Protein AF-A0A1D8NJG2-F1 (afdb_monomer_lite)

Sequence (170 aa):
MSKFSVAAIAAILATAAVAAPSPQDTATYQCHATCGNMILDARKCAQGDSYDKDCLCDNGTPFQSALDPCLDCGSTLWSDYGKFLEPPLAFCGFPTQPKQQNASAASSAAPASSAAAESSAAPQSSAAAETSAAPQSSAAPQSSAAAETSAAPQSSAAPQSSAAAASSAR

Secondary structure (DSSP, 8-state):
-------------------PPPTTSS--HHHHHHHHHHHHHHHHTEETTEE-HHHHHSTT-HHHHTHHHHHHHGGGTHHHHHHHHHHHHHHTT--SSPPPTT-TTS--------------PPP----------------PPP----------------------------

Radius of gyration: 38.13 Å; chains: 1; bounding box: 103×98×96 Å

Organism: Yarrowia lipolytica (NCBI:txid4952)

Foldseek 3Di:
DDDDDPDPPDDPPPDDPPDDPDPPLDADPVLCVLLVVLLVQQVVQDDVVAGDCCSAQDPPHSNVVSQQVNLARVQNVCVPRLVSQQRSCVNNVHDSHHDDDDPPDDDDDDDPDDDDDDDDDDDDDDDDDDDDDDDDDDDDDDDDDDDDDDDDDDDDDDDDDDDDDDDDDD

Structure (mmCIF, N/CA/C/O backbone):
data_AF-A0A1D8NJG2-F1
#
_entry.id   AF-A0A1D8NJG2-F1
#
loop_
_atom_site.group_PDB
_atom_site.id
_atom_site.type_symbol
_atom_site.label_atom_id
_atom_site.label_alt_id
_atom_site.label_comp_id
_atom_site.label_asym_id
_atom_site.label_entity_id
_atom_site.label_seq_id
_atom_site.pdbx_PDB_ins_code
_atom_site.Cartn_x
_atom_site.Cartn_y
_atom_site.Cartn_z
_atom_site.occupancy
_atom_site.B_iso_or_equiv
_atom_site.auth_seq_id
_atom_site.auth_comp_id
_atom_site.auth_asym_id
_atom_site.auth_atom_id
_atom_site.pdbx_PDB_model_num
ATOM 1 N N . MET A 1 1 ? 72.097 -24.953 -47.092 1.00 51.69 1 MET A N 1
ATOM 2 C CA . MET A 1 1 ? 71.420 -25.086 -45.786 1.00 51.69 1 MET A CA 1
ATOM 3 C C . MET A 1 1 ? 71.227 -23.698 -45.194 1.00 51.69 1 MET A C 1
ATOM 5 O O . MET A 1 1 ? 72.174 -23.176 -44.632 1.00 51.69 1 MET A O 1
ATOM 9 N N . SER A 1 2 ? 70.047 -23.099 -45.358 1.00 47.78 2 SER A N 1
ATOM 10 C CA . SER A 1 2 ? 69.631 -21.897 -44.621 1.00 47.78 2 SER A CA 1
ATOM 11 C C . SER A 1 2 ? 68.122 -21.950 -44.419 1.00 47.78 2 SER A C 1
ATOM 13 O O . SER A 1 2 ? 67.377 -22.333 -45.315 1.00 47.78 2 SER A O 1
ATOM 15 N N . LYS A 1 3 ? 67.736 -21.679 -43.177 1.00 53.94 3 LYS A N 1
ATOM 16 C CA . LYS A 1 3 ? 66.466 -21.987 -42.525 1.00 53.94 3 LYS A CA 1
ATOM 17 C C . LYS A 1 3 ? 65.422 -20.920 -42.855 1.00 53.94 3 LYS A C 1
ATOM 19 O O . LYS A 1 3 ? 65.712 -19.743 -42.688 1.00 53.94 3 LYS A O 1
ATOM 24 N N . PHE A 1 4 ? 64.204 -21.328 -43.196 1.00 49.19 4 PHE A N 1
ATOM 25 C CA . PHE A 1 4 ? 63.027 -20.468 -43.074 1.00 49.19 4 PHE A CA 1
ATOM 26 C C . PHE A 1 4 ? 62.058 -21.136 -42.101 1.00 49.19 4 PHE A C 1
ATOM 28 O O . PHE A 1 4 ? 61.270 -22.000 -42.475 1.00 49.19 4 PHE A O 1
ATOM 35 N N . SER A 1 5 ? 62.177 -20.775 -40.822 1.00 54.34 5 SER A N 1
ATOM 36 C CA . SER A 1 5 ? 61.154 -21.087 -39.826 1.00 54.34 5 SER A CA 1
ATOM 37 C C . SER A 1 5 ? 59.950 -20.191 -40.091 1.00 54.34 5 SER A C 1
ATOM 39 O O . SER A 1 5 ? 60.025 -18.977 -39.917 1.00 54.34 5 SER A O 1
ATOM 41 N N . VAL A 1 6 ? 58.845 -20.798 -40.512 1.00 53.84 6 VAL A N 1
ATOM 42 C CA . VAL A 1 6 ? 57.535 -20.150 -40.574 1.00 53.84 6 VAL A CA 1
ATOM 43 C C . VAL A 1 6 ? 57.023 -20.026 -39.140 1.00 53.84 6 VAL A C 1
ATOM 45 O O . VAL A 1 6 ? 56.530 -20.991 -38.563 1.00 53.84 6 VAL A O 1
ATOM 48 N N . ALA A 1 7 ? 57.182 -18.851 -38.534 1.00 54.06 7 ALA A N 1
ATOM 49 C CA . ALA A 1 7 ? 56.515 -18.525 -37.281 1.00 54.06 7 ALA A CA 1
ATOM 50 C C . ALA A 1 7 ? 55.092 -18.049 -37.605 1.00 54.06 7 ALA A C 1
ATOM 52 O O . ALA A 1 7 ? 54.877 -16.897 -37.975 1.00 54.06 7 ALA A O 1
ATOM 53 N N . ALA A 1 8 ? 54.121 -18.957 -37.509 1.00 54.41 8 ALA A N 1
ATOM 54 C CA . ALA A 1 8 ? 52.708 -18.609 -37.564 1.00 54.41 8 ALA A CA 1
ATOM 55 C C . ALA A 1 8 ? 52.326 -17.895 -36.258 1.00 54.41 8 ALA A C 1
ATOM 57 O O . ALA A 1 8 ? 52.128 -18.528 -35.222 1.00 54.41 8 ALA A O 1
ATOM 58 N N . ILE A 1 9 ? 52.261 -16.563 -36.296 1.00 60.59 9 ILE A N 1
ATOM 59 C CA . ILE A 1 9 ? 51.745 -15.753 -35.190 1.00 60.59 9 ILE A CA 1
ATOM 60 C C . ILE A 1 9 ? 50.218 -15.840 -35.249 1.00 60.59 9 ILE A C 1
ATOM 62 O O . ILE A 1 9 ? 49.564 -15.098 -35.979 1.00 60.59 9 ILE A O 1
ATOM 66 N N . ALA A 1 10 ? 49.649 -16.789 -34.509 1.00 57.78 10 ALA A N 1
ATOM 67 C CA . ALA A 1 10 ? 48.215 -16.837 -34.267 1.00 57.78 10 ALA A CA 1
ATOM 68 C C . ALA A 1 10 ? 47.851 -15.714 -33.285 1.00 57.78 10 ALA A C 1
ATOM 70 O O . ALA A 1 10 ? 48.107 -15.811 -32.085 1.00 57.78 10 ALA A O 1
ATOM 71 N N . ALA A 1 11 ? 47.282 -14.624 -33.800 1.00 59.34 11 ALA A N 1
ATOM 72 C CA . ALA A 1 11 ? 46.691 -13.581 -32.974 1.00 59.34 11 ALA A CA 1
ATOM 73 C C . ALA A 1 11 ? 45.405 -14.128 -32.337 1.00 59.34 11 ALA A C 1
ATOM 75 O O . ALA A 1 11 ? 44.367 -14.238 -32.990 1.00 59.34 11 ALA A O 1
ATOM 76 N N . ILE A 1 12 ? 45.484 -14.502 -31.060 1.00 61.69 12 ILE A N 1
ATOM 77 C CA . ILE A 1 12 ? 44.316 -14.867 -30.260 1.00 61.69 12 ILE A CA 1
ATOM 78 C C . ILE A 1 12 ? 43.594 -13.563 -29.915 1.00 61.69 12 ILE A C 1
ATOM 80 O O . ILE A 1 12 ? 43.978 -12.845 -28.993 1.00 61.69 12 ILE A O 1
ATOM 84 N N . LEU A 1 13 ? 42.559 -13.232 -30.686 1.00 59.72 13 LEU A N 1
ATOM 85 C CA . LEU A 1 13 ? 41.602 -12.195 -30.317 1.00 59.72 13 LEU A CA 1
ATOM 86 C C . LEU A 1 13 ? 40.773 -12.724 -29.143 1.00 59.72 13 LEU A C 1
ATOM 88 O O . LEU A 1 13 ? 39.817 -13.473 -29.328 1.00 59.72 13 LEU A O 1
ATOM 92 N N . ALA A 1 14 ? 41.163 -12.354 -27.925 1.00 61.69 14 ALA A N 1
ATOM 93 C CA . ALA A 1 14 ? 40.336 -12.554 -26.748 1.00 61.69 14 ALA A CA 1
ATOM 94 C C . ALA A 1 14 ? 39.126 -11.615 -26.843 1.00 61.69 14 ALA A C 1
ATOM 96 O O . ALA A 1 14 ? 39.206 -10.429 -26.525 1.00 61.69 14 ALA A O 1
ATOM 97 N N . THR A 1 15 ? 37.996 -12.136 -27.314 1.00 62.59 15 THR A N 1
ATOM 98 C CA . THR A 1 15 ? 36.705 -11.462 -27.183 1.00 62.59 15 THR A CA 1
ATOM 99 C C . THR A 1 15 ? 36.334 -11.435 -25.706 1.00 62.59 15 THR A C 1
ATOM 101 O O . THR A 1 15 ? 35.898 -12.442 -25.150 1.00 62.59 15 THR A O 1
ATOM 104 N N . ALA A 1 16 ? 36.525 -10.288 -25.057 1.00 64.06 16 ALA A N 1
ATOM 105 C CA . ALA A 1 16 ? 35.953 -10.037 -23.745 1.00 64.06 16 ALA A CA 1
ATOM 106 C C . ALA A 1 16 ? 34.427 -9.980 -23.896 1.00 64.06 16 ALA A C 1
ATOM 108 O O . ALA A 1 16 ? 33.876 -9.008 -24.414 1.00 64.06 16 ALA A O 1
ATOM 109 N N . ALA A 1 17 ? 33.744 -11.044 -23.478 1.00 63.38 17 ALA A N 1
ATOM 110 C CA . ALA A 1 17 ? 32.303 -11.020 -23.303 1.00 63.38 17 ALA A CA 1
ATOM 111 C C . ALA A 1 17 ? 31.993 -10.102 -22.113 1.00 63.38 17 ALA A C 1
ATOM 113 O O . ALA A 1 17 ? 32.112 -10.497 -20.955 1.00 63.38 17 ALA A O 1
ATOM 114 N N . VAL A 1 18 ? 31.634 -8.851 -22.398 1.00 63.16 18 VAL A N 1
ATOM 115 C CA . VAL A 1 18 ? 30.937 -8.004 -21.431 1.00 63.16 18 VAL A CA 1
ATOM 116 C C . VAL A 1 18 ? 29.585 -8.664 -21.178 1.00 63.16 18 VAL A C 1
ATOM 118 O O . VAL A 1 18 ? 28.729 -8.702 -22.061 1.00 63.16 18 VAL A O 1
ATOM 121 N N . ALA A 1 19 ? 29.414 -9.243 -19.990 1.00 63.31 19 ALA A N 1
ATOM 122 C CA . ALA A 1 19 ? 28.103 -9.657 -19.521 1.00 63.31 19 ALA A CA 1
ATOM 123 C C . ALA A 1 19 ? 27.229 -8.397 -19.456 1.00 63.31 19 ALA A C 1
ATOM 125 O O . ALA A 1 19 ? 27.484 -7.500 -18.652 1.00 63.31 19 ALA A O 1
ATOM 126 N N . ALA A 1 20 ? 26.246 -8.294 -20.351 1.00 61.75 20 ALA A N 1
ATOM 127 C CA . ALA A 1 20 ? 25.214 -7.278 -20.230 1.00 61.75 20 ALA A CA 1
ATOM 128 C C . ALA A 1 20 ? 24.502 -7.480 -18.880 1.00 61.75 20 ALA A C 1
ATOM 130 O O . ALA A 1 20 ? 24.260 -8.634 -18.510 1.00 61.75 20 ALA A O 1
ATOM 131 N N . PRO A 1 21 ? 24.178 -6.410 -18.133 1.00 57.34 21 PRO A N 1
ATOM 132 C CA . PRO A 1 21 ? 23.382 -6.552 -16.924 1.00 57.34 21 PRO A CA 1
ATOM 133 C C . PRO A 1 21 ? 22.066 -7.247 -17.280 1.00 57.34 21 PRO A C 1
ATOM 135 O O . PRO A 1 21 ? 21.380 -6.849 -18.226 1.00 57.34 21 PRO A O 1
ATOM 138 N N . SER A 1 22 ? 21.743 -8.306 -16.540 1.00 59.38 22 SER A N 1
ATOM 139 C CA . SER A 1 22 ? 20.457 -8.987 -16.630 1.00 59.38 22 SER A CA 1
ATOM 140 C C . SER A 1 22 ? 19.346 -7.945 -16.462 1.00 59.38 22 SER A C 1
ATOM 142 O O . SER A 1 22 ? 19.351 -7.215 -15.470 1.00 59.38 22 SER A O 1
ATOM 144 N N . PRO A 1 23 ? 18.398 -7.814 -17.403 1.00 57.75 23 PRO A N 1
ATOM 145 C CA . PRO A 1 23 ? 17.466 -6.689 -17.410 1.00 57.75 23 PRO A CA 1
ATOM 146 C C . PRO A 1 23 ? 16.342 -6.779 -16.357 1.00 57.75 23 PRO A C 1
ATOM 148 O O . PRO A 1 23 ? 15.254 -6.294 -16.636 1.00 57.75 23 PRO A O 1
ATOM 151 N N . GLN A 1 24 ? 16.540 -7.408 -15.189 1.00 54.69 24 GLN A N 1
ATOM 152 C CA . GLN A 1 24 ? 15.449 -7.672 -14.229 1.00 54.69 24 GLN A CA 1
ATOM 153 C C . GLN A 1 24 ? 15.803 -7.542 -12.735 1.00 54.69 24 GLN A C 1
ATOM 155 O O . GLN A 1 24 ? 14.923 -7.739 -11.902 1.00 54.69 24 GLN A O 1
ATOM 160 N N . ASP A 1 25 ? 17.031 -7.180 -12.354 1.00 63.38 25 ASP A N 1
ATOM 161 C CA . ASP A 1 25 ? 17.394 -7.200 -10.924 1.00 63.38 25 ASP A CA 1
ATOM 162 C C . ASP A 1 25 ? 17.026 -5.912 -10.169 1.00 63.38 25 ASP A C 1
ATOM 164 O O . ASP A 1 25 ? 17.153 -5.849 -8.947 1.00 63.38 25 ASP A O 1
ATOM 168 N N . THR A 1 26 ? 16.557 -4.873 -10.869 1.00 78.75 26 THR A N 1
ATOM 169 C CA . THR A 1 26 ? 16.135 -3.617 -10.244 1.00 78.75 26 THR A CA 1
ATOM 170 C C . THR A 1 26 ? 14.702 -3.270 -10.602 1.00 78.75 26 THR A C 1
ATOM 172 O O . THR A 1 26 ? 14.247 -3.373 -11.741 1.00 78.75 26 THR A O 1
ATOM 175 N N . ALA A 1 27 ? 13.972 -2.839 -9.585 1.00 88.94 27 ALA A N 1
ATOM 176 C CA . ALA A 1 27 ? 12.629 -2.331 -9.726 1.00 88.94 27 ALA A CA 1
ATOM 177 C C . ALA A 1 27 ? 12.546 -1.128 -10.667 1.00 88.94 27 ALA A C 1
ATOM 179 O O . ALA A 1 27 ? 13.396 -0.235 -10.666 1.00 88.94 27 ALA A O 1
ATOM 180 N N . THR A 1 28 ? 11.465 -1.068 -11.446 1.00 92.62 28 THR A N 1
ATOM 181 C CA . THR A 1 28 ? 11.209 0.092 -12.301 1.00 92.62 28 THR A CA 1
ATOM 182 C C . THR A 1 28 ? 10.959 1.338 -11.454 1.00 92.62 28 THR A C 1
ATOM 184 O O . THR A 1 28 ? 10.406 1.269 -10.353 1.00 92.62 28 THR A O 1
ATOM 187 N N . TYR A 1 29 ? 11.301 2.508 -12.002 1.00 94.19 29 TYR A N 1
ATOM 188 C CA . TYR A 1 29 ? 10.985 3.793 -11.370 1.00 94.19 29 TYR A CA 1
ATOM 189 C C . TYR A 1 29 ? 9.495 3.911 -11.021 1.00 94.19 29 TYR A C 1
ATOM 191 O O . TYR A 1 29 ? 9.147 4.373 -9.939 1.00 94.19 29 TYR A O 1
ATOM 199 N N . GLN A 1 30 ? 8.616 3.431 -11.905 1.00 95.56 30 GLN A N 1
ATOM 200 C CA . GLN A 1 30 ? 7.177 3.448 -11.656 1.00 95.56 30 GLN A CA 1
ATOM 201 C C . GLN A 1 30 ? 6.788 2.576 -10.465 1.00 95.56 30 GLN A C 1
ATOM 203 O O . GLN A 1 30 ? 5.941 2.983 -9.678 1.00 95.56 30 GLN A O 1
ATOM 208 N N . CYS A 1 31 ? 7.430 1.423 -10.279 1.00 96.25 31 CYS A N 1
ATOM 209 C CA . CYS A 1 31 ? 7.161 0.595 -9.111 1.00 96.25 31 CYS A CA 1
ATOM 210 C C . CYS A 1 31 ? 7.621 1.266 -7.811 1.00 96.25 31 CYS A C 1
ATOM 212 O O . CYS A 1 31 ? 6.878 1.300 -6.831 1.00 96.25 31 CYS A O 1
ATOM 214 N N . HIS A 1 32 ? 8.806 1.886 -7.825 1.00 96.94 32 HIS A N 1
ATOM 215 C CA . HIS A 1 32 ? 9.280 2.701 -6.706 1.00 96.94 32 HIS A CA 1
ATOM 216 C C . HIS A 1 32 ? 8.325 3.850 -6.380 1.00 96.94 32 HIS A C 1
ATOM 218 O O . HIS A 1 32 ? 8.022 4.074 -5.211 1.00 96.94 32 HIS A O 1
ATOM 224 N N . ALA A 1 33 ? 7.832 4.563 -7.395 1.00 97.88 33 ALA A N 1
ATOM 225 C CA . ALA A 1 33 ? 6.901 5.667 -7.208 1.00 97.88 33 ALA A CA 1
ATOM 226 C C . ALA A 1 33 ? 5.570 5.183 -6.614 1.00 97.88 33 ALA A C 1
ATOM 228 O O . ALA A 1 33 ? 5.114 5.733 -5.614 1.00 97.88 33 ALA A O 1
ATOM 229 N N . THR A 1 34 ? 4.977 4.127 -7.174 1.00 98.25 34 THR A N 1
ATOM 230 C CA . THR A 1 34 ? 3.700 3.580 -6.695 1.00 98.25 34 THR A CA 1
ATOM 231 C C . THR A 1 34 ? 3.822 3.026 -5.278 1.00 98.25 34 THR A C 1
ATOM 233 O O . THR A 1 34 ? 3.109 3.475 -4.383 1.00 98.25 34 THR A O 1
ATOM 236 N N . CYS A 1 35 ? 4.758 2.105 -5.034 1.00 98.25 35 CYS A N 1
ATOM 237 C CA . CYS A 1 35 ? 4.935 1.501 -3.713 1.00 98.25 35 CYS A CA 1
ATOM 238 C C . CYS A 1 35 ? 5.446 2.511 -2.676 1.00 98.25 35 CYS A C 1
ATOM 240 O O . CYS A 1 35 ? 5.070 2.452 -1.507 1.00 98.25 35 CYS A O 1
ATOM 242 N N . GLY A 1 36 ? 6.274 3.471 -3.090 1.00 98.12 36 GLY A N 1
ATOM 243 C CA . GLY A 1 36 ? 6.739 4.556 -2.231 1.00 98.12 36 GLY A CA 1
ATOM 244 C C . GLY A 1 36 ? 5.596 5.470 -1.796 1.00 98.12 36 GLY A C 1
ATOM 245 O O . GLY A 1 36 ? 5.455 5.741 -0.606 1.00 98.12 36 GLY A O 1
ATOM 246 N N . ASN A 1 37 ? 4.736 5.890 -2.728 1.00 98.44 37 ASN A N 1
ATOM 247 C CA . ASN A 1 37 ? 3.555 6.693 -2.406 1.00 98.44 37 ASN A CA 1
ATOM 248 C C . ASN A 1 37 ? 2.579 5.926 -1.510 1.00 98.44 37 ASN A C 1
ATOM 250 O O . ASN A 1 37 ? 2.095 6.493 -0.537 1.00 98.44 37 ASN A O 1
ATOM 254 N N . MET A 1 38 ? 2.395 4.624 -1.744 1.00 98.25 38 MET A N 1
ATOM 255 C CA . MET A 1 38 ? 1.575 3.766 -0.886 1.00 98.25 38 MET A CA 1
ATOM 256 C C . MET A 1 38 ? 2.079 3.738 0.569 1.00 98.25 38 MET A C 1
ATOM 258 O O . MET A 1 38 ? 1.284 3.845 1.501 1.00 98.25 38 MET A O 1
ATOM 262 N N . ILE A 1 39 ? 3.400 3.684 0.790 1.00 98.56 39 ILE A N 1
ATOM 263 C CA . ILE A 1 39 ? 3.991 3.810 2.136 1.00 98.56 39 ILE A CA 1
ATOM 264 C C . ILE A 1 39 ? 3.672 5.179 2.751 1.00 98.56 39 ILE A C 1
ATOM 266 O O . ILE A 1 39 ? 3.362 5.274 3.941 1.00 98.56 39 ILE A O 1
ATOM 270 N N . LEU A 1 40 ? 3.783 6.254 1.968 1.00 98.50 40 LEU A N 1
ATOM 271 C CA . LEU A 1 40 ? 3.486 7.603 2.449 1.00 98.50 40 LEU A CA 1
ATOM 272 C C . LEU A 1 40 ? 2.006 7.755 2.807 1.00 98.50 40 LEU A C 1
ATOM 274 O O . LEU A 1 40 ? 1.698 8.364 3.828 1.00 98.50 40 LEU A O 1
ATOM 278 N N . ASP A 1 41 ? 1.106 7.181 2.015 1.00 98.50 41 ASP A N 1
ATOM 279 C CA . ASP A 1 41 ? -0.331 7.210 2.274 1.00 98.50 41 ASP A CA 1
ATOM 280 C C . ASP A 1 41 ? -0.690 6.415 3.532 1.00 98.50 41 ASP A C 1
ATOM 282 O O . ASP A 1 41 ? -1.419 6.926 4.380 1.00 98.50 41 ASP A O 1
ATOM 286 N N . ALA A 1 42 ? -0.073 5.249 3.745 1.00 98.44 42 ALA A N 1
ATOM 287 C CA . ALA A 1 42 ? -0.222 4.509 4.997 1.00 98.44 42 ALA A CA 1
ATOM 288 C C . ALA A 1 42 ? 0.212 5.324 6.222 1.00 98.44 42 ALA A C 1
ATOM 290 O O . ALA A 1 42 ? -0.472 5.345 7.244 1.00 98.44 42 ALA A O 1
ATOM 291 N N . ARG A 1 43 ? 1.340 6.037 6.117 1.00 98.31 43 ARG A N 1
ATOM 292 C CA . ARG A 1 43 ? 1.856 6.889 7.201 1.00 98.31 43 ARG A CA 1
ATOM 293 C C . ARG A 1 43 ? 0.945 8.077 7.503 1.00 98.31 43 ARG A C 1
ATOM 295 O O . ARG A 1 43 ? 0.840 8.452 8.664 1.00 98.31 43 ARG A O 1
ATOM 302 N N . LYS A 1 44 ? 0.278 8.655 6.497 1.00 98.44 44 LYS A N 1
ATOM 303 C CA . LYS A 1 44 ? -0.704 9.736 6.708 1.00 98.44 44 LYS A CA 1
ATOM 304 C C . LYS A 1 44 ? -1.910 9.271 7.528 1.00 98.44 44 LYS A C 1
ATOM 306 O O . LYS A 1 44 ? -2.487 10.083 8.239 1.00 98.44 44 LYS A O 1
ATOM 311 N N . CYS A 1 45 ? -2.261 7.989 7.440 1.00 98.25 45 CYS A N 1
ATOM 312 C CA . CYS A 1 45 ? -3.365 7.387 8.186 1.00 98.25 45 CYS A CA 1
ATOM 313 C C . CYS A 1 45 ? -2.935 6.726 9.509 1.00 98.25 45 CYS A C 1
ATOM 315 O O . CYS A 1 45 ? -3.762 6.094 10.163 1.00 98.25 45 CYS A O 1
ATOM 317 N N . ALA A 1 46 ? -1.663 6.819 9.914 1.00 97.75 46 ALA A N 1
ATOM 318 C CA . ALA A 1 46 ? -1.184 6.202 11.149 1.00 97.75 46 ALA A CA 1
ATOM 319 C C . ALA A 1 46 ? -1.675 6.961 12.400 1.00 97.75 46 ALA A C 1
ATOM 321 O O . ALA A 1 46 ? -1.625 8.189 12.458 1.00 97.75 46 ALA A O 1
ATOM 322 N N . GLN A 1 47 ? -2.100 6.218 13.424 1.00 95.38 47 GLN A N 1
ATOM 323 C CA . GLN A 1 47 ? -2.535 6.718 14.731 1.00 95.38 47 GLN A CA 1
ATOM 324 C C . GLN A 1 47 ? -1.817 5.948 15.846 1.00 95.38 47 GLN A C 1
ATOM 326 O O . GLN A 1 47 ? -2.259 4.880 16.269 1.00 95.38 47 GLN A O 1
ATOM 331 N N . GLY A 1 48 ? -0.688 6.484 16.319 1.00 91.50 48 GLY A N 1
ATOM 332 C CA . GLY A 1 48 ? 0.166 5.791 17.288 1.00 91.50 48 GLY A CA 1
ATOM 333 C C . GLY A 1 48 ? 0.680 4.468 16.716 1.00 91.50 48 GLY A C 1
ATOM 334 O O . GLY A 1 48 ? 1.330 4.466 15.674 1.00 91.50 48 GLY A O 1
ATOM 335 N N . ASP A 1 49 ? 0.341 3.360 17.379 1.00 91.94 49 ASP A N 1
ATOM 336 C CA . ASP A 1 49 ? 0.731 1.999 16.981 1.00 91.94 49 ASP A CA 1
ATOM 337 C C . ASP A 1 49 ? -0.269 1.329 16.008 1.00 91.94 49 ASP A C 1
ATOM 339 O O . ASP A 1 49 ? -0.167 0.131 15.739 1.00 91.94 49 ASP A O 1
ATOM 343 N N . SER A 1 50 ? -1.265 2.067 15.499 1.00 95.50 50 SER A N 1
ATOM 344 C CA . SER A 1 50 ? -2.310 1.548 14.602 1.00 95.50 50 SER A CA 1
ATOM 345 C C . SER A 1 50 ? -2.623 2.503 13.439 1.00 95.50 50 SER A C 1
ATOM 347 O O . SER A 1 50 ? -1.862 3.431 13.161 1.00 95.50 50 SER A O 1
ATOM 349 N N . TYR A 1 51 ? -3.739 2.271 12.742 1.00 98.12 51 TYR A N 1
ATOM 350 C CA . TYR A 1 51 ? -4.192 3.051 11.592 1.00 98.12 51 TYR A CA 1
ATOM 351 C C . TYR A 1 51 ? -5.649 3.488 11.747 1.00 98.12 51 TYR A C 1
ATOM 353 O O . TYR A 1 51 ? -6.469 2.805 12.358 1.00 98.12 51 TYR A O 1
ATOM 361 N N . ASP A 1 52 ? -5.984 4.626 11.149 1.00 98.12 52 ASP A N 1
ATOM 362 C CA . ASP A 1 52 ? -7.367 5.011 10.903 1.00 98.12 52 ASP A CA 1
ATOM 363 C C . ASP A 1 52 ? -7.971 4.154 9.776 1.00 98.12 52 ASP A C 1
ATOM 365 O O . ASP A 1 52 ? -7.470 4.156 8.648 1.00 98.12 52 ASP A O 1
ATOM 369 N N . LYS A 1 53 ? -9.036 3.399 10.080 1.00 97.19 53 LYS A N 1
ATOM 370 C CA . LYS A 1 53 ? -9.627 2.444 9.130 1.00 97.19 53 LYS A CA 1
ATOM 371 C C . LYS A 1 53 ? -10.255 3.126 7.921 1.00 97.19 53 LYS A C 1
ATOM 373 O O . LYS A 1 53 ? -10.149 2.589 6.821 1.00 97.19 53 LYS A O 1
ATOM 378 N N . ASP A 1 54 ? -10.902 4.266 8.114 1.00 97.69 54 ASP A N 1
ATOM 379 C CA . ASP A 1 54 ? -11.648 4.932 7.045 1.00 97.69 54 ASP A CA 1
ATOM 380 C C . ASP A 1 54 ? -10.691 5.719 6.132 1.00 97.69 54 ASP A C 1
ATOM 382 O O . ASP A 1 54 ? -10.822 5.709 4.912 1.00 97.69 54 ASP A O 1
ATOM 386 N N . CYS A 1 55 ? -9.631 6.298 6.698 1.00 98.19 55 CYS A N 1
ATOM 387 C CA . CYS A 1 55 ? -8.527 6.899 5.949 1.00 98.19 55 CYS A CA 1
ATOM 388 C C . CYS A 1 55 ? -7.772 5.871 5.098 1.00 98.19 55 CYS A C 1
ATOM 390 O O . CYS A 1 55 ? -7.393 6.167 3.962 1.00 98.19 55 CYS A O 1
ATOM 392 N N . LEU A 1 56 ? -7.508 4.681 5.653 1.00 98.31 56 LEU A N 1
ATOM 393 C CA . LEU A 1 56 ? -6.602 3.716 5.036 1.00 98.31 56 LEU A CA 1
ATOM 394 C C . LEU A 1 56 ? -7.319 2.712 4.124 1.00 98.31 56 LEU A C 1
ATOM 396 O O . LEU A 1 56 ? -6.894 2.505 2.987 1.00 98.31 56 LEU A O 1
ATOM 400 N N . CYS A 1 57 ? -8.383 2.076 4.616 1.00 98.12 57 CYS A N 1
ATOM 401 C CA . CYS A 1 57 ? -8.923 0.847 4.030 1.00 98.12 57 CYS A CA 1
ATOM 402 C C . CYS A 1 57 ? -10.166 1.054 3.156 1.00 98.12 57 CYS A C 1
ATOM 404 O O . CYS A 1 57 ? -10.539 0.138 2.418 1.00 98.12 57 CYS A O 1
ATOM 406 N N . ASP A 1 58 ? -10.828 2.209 3.251 1.00 97.56 58 ASP A N 1
ATOM 407 C CA . ASP A 1 58 ? -12.053 2.465 2.497 1.00 97.56 58 ASP A CA 1
ATOM 408 C C . ASP A 1 58 ? -11.807 2.494 0.982 1.00 97.56 58 ASP A C 1
ATOM 410 O O . ASP A 1 58 ? -10.688 2.645 0.480 1.00 97.56 58 ASP A O 1
ATOM 414 N N . ASN A 1 59 ? -12.882 2.304 0.218 1.00 96.94 59 ASN A N 1
ATOM 415 C CA . ASN A 1 59 ? -12.776 2.230 -1.230 1.00 96.94 59 ASN A CA 1
ATOM 416 C C . ASN A 1 59 ? -12.403 3.586 -1.840 1.00 96.94 59 ASN A C 1
ATOM 418 O O . ASN A 1 59 ? -12.993 4.609 -1.499 1.00 96.94 59 ASN A O 1
ATOM 422 N N . GLY A 1 60 ? -11.435 3.583 -2.760 1.00 95.25 60 GLY A N 1
ATOM 423 C CA . GLY A 1 60 ? -10.987 4.801 -3.434 1.00 95.25 60 GLY A CA 1
ATOM 424 C C . GLY A 1 60 ? -10.021 5.665 -2.620 1.00 95.25 60 GLY A C 1
ATOM 425 O O . GLY A 1 60 ? -9.680 6.761 -3.067 1.00 95.25 60 GLY A O 1
ATOM 426 N N . THR A 1 61 ? -9.534 5.198 -1.463 1.00 97.94 61 THR A N 1
ATOM 427 C CA . THR A 1 61 ? -8.415 5.871 -0.792 1.00 97.94 61 THR A CA 1
ATOM 428 C C . THR A 1 61 ? -7.159 5.807 -1.676 1.00 97.94 61 THR A C 1
ATOM 430 O O . THR A 1 61 ? -7.012 4.890 -2.499 1.00 97.94 61 THR A O 1
ATOM 433 N N . PRO A 1 62 ? -6.213 6.751 -1.528 1.00 98.06 62 PRO A N 1
ATOM 434 C CA . PRO A 1 62 ? -4.939 6.697 -2.247 1.00 98.06 62 PRO A CA 1
ATOM 435 C C . PRO A 1 62 ? -4.165 5.398 -1.980 1.00 98.06 62 PRO A C 1
ATOM 437 O O . PRO A 1 62 ? -3.622 4.800 -2.907 1.00 98.06 62 PRO A O 1
ATOM 440 N N . PHE A 1 63 ? -4.206 4.913 -0.733 1.00 98.31 63 PHE A N 1
ATOM 441 C CA . PHE A 1 63 ? -3.593 3.646 -0.341 1.00 98.31 63 PHE A CA 1
ATOM 442 C C . PHE A 1 63 ? -4.215 2.458 -1.084 1.00 98.31 63 PHE A C 1
ATOM 444 O O . PHE A 1 63 ? -3.490 1.658 -1.674 1.00 98.31 63 PHE A O 1
ATOM 451 N N . GLN A 1 64 ? -5.550 2.370 -1.120 1.00 97.44 64 GLN A N 1
ATOM 452 C CA . GLN A 1 64 ? -6.236 1.290 -1.826 1.00 97.44 64 GLN A CA 1
ATOM 453 C C . GLN A 1 64 ? -6.014 1.367 -3.344 1.00 97.44 64 GLN A C 1
ATOM 455 O O . GLN A 1 64 ? -5.788 0.347 -3.989 1.00 97.44 64 GLN A O 1
ATOM 460 N N . SER A 1 65 ? -5.989 2.575 -3.909 1.00 97.75 65 SER A N 1
ATOM 461 C CA . SER A 1 65 ? -5.751 2.789 -5.343 1.00 97.75 65 SER A CA 1
ATOM 462 C C . SER A 1 65 ? -4.350 2.347 -5.789 1.00 97.75 65 SER A C 1
ATOM 464 O O . SER A 1 65 ? -4.151 2.001 -6.953 1.00 97.75 65 SER A O 1
ATOM 466 N N . ALA A 1 66 ? -3.374 2.349 -4.876 1.00 97.94 66 ALA A N 1
ATOM 467 C CA . ALA A 1 66 ? -2.006 1.909 -5.136 1.00 97.94 66 ALA A CA 1
ATOM 468 C C . ALA A 1 66 ? -1.777 0.404 -4.889 1.00 97.94 66 ALA A C 1
ATOM 470 O O . ALA A 1 66 ? -0.709 -0.099 -5.244 1.00 97.94 66 ALA A O 1
ATOM 471 N N . LEU A 1 67 ? -2.756 -0.312 -4.318 1.00 97.62 67 LEU A N 1
ATOM 472 C CA . LEU A 1 67 ? -2.622 -1.704 -3.879 1.00 97.62 67 LEU A CA 1
ATOM 473 C C . LEU A 1 67 ? -2.200 -2.644 -5.012 1.00 97.62 67 LEU A C 1
ATOM 475 O O . LEU A 1 67 ? -1.087 -3.165 -5.000 1.00 97.62 67 LEU A O 1
ATOM 479 N N . ASP A 1 68 ? -3.068 -2.844 -6.002 1.00 97.75 68 ASP A N 1
ATOM 480 C CA . ASP A 1 68 ? -2.778 -3.724 -7.135 1.00 97.75 68 ASP A CA 1
ATOM 481 C C . ASP A 1 68 ? -1.540 -3.296 -7.936 1.00 97.75 68 ASP A C 1
ATOM 483 O O . ASP A 1 68 ? -0.664 -4.139 -8.135 1.00 97.75 68 ASP A O 1
ATOM 487 N N . PRO A 1 69 ? -1.374 -2.021 -8.351 1.00 97.19 69 PRO A N 1
ATOM 488 C CA . PRO A 1 69 ? -0.213 -1.647 -9.150 1.00 97.19 69 PRO A CA 1
ATOM 489 C C . PRO A 1 69 ? 1.105 -1.771 -8.377 1.00 97.19 69 PRO A C 1
ATOM 491 O O . PRO A 1 69 ? 2.129 -2.039 -9.002 1.00 97.19 69 PRO A O 1
ATOM 494 N N . CYS A 1 70 ? 1.111 -1.612 -7.045 1.00 97.88 70 CYS A N 1
ATOM 495 C CA . CYS A 1 70 ? 2.300 -1.898 -6.244 1.00 97.88 70 CYS A CA 1
ATOM 496 C C . CYS A 1 70 ? 2.551 -3.407 -6.133 1.00 97.88 70 CYS A C 1
ATOM 498 O O . CYS A 1 70 ? 3.662 -3.864 -6.396 1.00 97.88 70 CYS A O 1
ATOM 500 N N . LEU A 1 71 ? 1.541 -4.206 -5.776 1.00 97.25 71 LEU A N 1
ATOM 501 C CA . LEU A 1 71 ? 1.720 -5.648 -5.587 1.00 97.25 71 LEU A CA 1
ATOM 502 C C . LEU A 1 71 ? 2.016 -6.391 -6.897 1.00 97.25 71 LEU A C 1
ATOM 504 O O . LEU A 1 71 ? 2.679 -7.424 -6.861 1.00 97.25 71 LEU A O 1
ATOM 508 N N . ASP A 1 72 ? 1.596 -5.862 -8.045 1.00 96.44 72 ASP A N 1
ATOM 509 C CA . ASP A 1 72 ? 1.899 -6.432 -9.361 1.00 96.44 72 ASP A CA 1
ATOM 510 C C . ASP A 1 72 ? 3.372 -6.314 -9.750 1.00 96.44 72 ASP A C 1
ATOM 512 O O . ASP A 1 72 ? 3.863 -7.160 -10.497 1.00 96.44 72 ASP A O 1
ATOM 516 N N . CYS A 1 73 ? 4.078 -5.287 -9.267 1.00 95.38 73 CYS A N 1
ATOM 517 C CA . CYS A 1 73 ? 5.480 -5.020 -9.602 1.00 95.38 73 CYS A CA 1
ATOM 518 C C . CYS A 1 73 ? 6.451 -5.135 -8.423 1.00 95.38 73 CYS A C 1
ATOM 520 O O . CYS A 1 73 ? 7.665 -5.081 -8.615 1.00 95.38 73 CYS A O 1
ATOM 522 N N . GLY A 1 74 ? 5.922 -5.281 -7.208 1.00 94.81 74 GLY A N 1
ATOM 523 C CA . GLY A 1 74 ? 6.644 -5.086 -5.956 1.00 94.81 74 GLY A CA 1
ATOM 524 C C . GLY A 1 74 ? 7.667 -6.161 -5.602 1.00 94.81 74 GLY A C 1
ATOM 525 O O . GLY A 1 74 ? 8.404 -5.984 -4.634 1.00 94.81 74 GLY A O 1
ATOM 526 N N . SER A 1 75 ? 7.716 -7.269 -6.346 1.00 94.38 75 SER A N 1
ATOM 527 C CA . SER A 1 75 ? 8.507 -8.461 -6.009 1.00 94.38 75 SER A CA 1
ATOM 528 C C . SER A 1 75 ? 9.983 -8.144 -5.760 1.00 94.38 75 SER A C 1
ATOM 530 O O . SER A 1 75 ? 10.540 -8.594 -4.760 1.00 94.38 75 SER A O 1
ATOM 532 N N . THR A 1 76 ? 10.600 -7.307 -6.596 1.00 92.38 76 THR A N 1
ATOM 533 C CA . THR A 1 76 ? 12.020 -6.934 -6.478 1.00 92.38 76 THR A CA 1
ATOM 534 C C . THR A 1 76 ? 12.290 -5.835 -5.446 1.00 92.38 76 THR A C 1
ATOM 536 O O . THR A 1 76 ? 13.428 -5.682 -5.014 1.00 92.38 76 THR A O 1
ATOM 539 N N . LEU A 1 77 ? 11.267 -5.095 -4.992 1.00 93.56 77 LEU A N 1
ATOM 540 C CA . LEU A 1 77 ? 11.398 -4.065 -3.945 1.00 93.56 77 LEU A CA 1
ATOM 541 C C . LEU A 1 77 ? 11.091 -4.599 -2.550 1.00 93.56 77 LEU A C 1
ATOM 543 O O . LEU A 1 77 ? 11.377 -3.927 -1.557 1.00 93.56 77 LEU A O 1
ATOM 547 N N . TRP A 1 78 ? 10.432 -5.756 -2.457 1.00 95.50 78 TRP A N 1
ATOM 548 C CA . TRP A 1 78 ? 9.758 -6.152 -1.225 1.00 95.50 78 TRP A CA 1
ATOM 549 C C . TRP A 1 78 ? 10.709 -6.303 -0.041 1.00 95.50 78 TRP A C 1
ATOM 551 O O . TRP A 1 78 ? 10.338 -5.964 1.078 1.00 95.50 78 TRP A O 1
ATOM 561 N N . SER A 1 79 ? 11.960 -6.703 -0.291 1.00 94.44 79 SER A N 1
ATOM 562 C CA . SER A 1 79 ? 13.013 -6.748 0.732 1.00 94.44 79 SER A CA 1
ATOM 563 C C . SER A 1 79 ? 13.177 -5.410 1.471 1.00 94.44 79 SER A C 1
ATOM 565 O O . SER A 1 79 ? 13.378 -5.377 2.685 1.00 94.44 79 SER A O 1
ATOM 567 N N . ASP A 1 80 ? 13.043 -4.287 0.764 1.00 96.06 80 ASP A N 1
ATOM 568 C CA . ASP A 1 80 ? 13.212 -2.952 1.336 1.00 96.06 80 ASP A CA 1
ATOM 569 C C . ASP A 1 80 ? 11.885 -2.308 1.757 1.00 96.06 80 ASP A C 1
ATOM 571 O O . ASP A 1 80 ? 11.851 -1.522 2.711 1.00 96.06 80 ASP A O 1
ATOM 575 N N . TYR A 1 81 ? 10.787 -2.645 1.079 1.00 97.44 81 TYR A N 1
ATOM 576 C CA . TYR A 1 81 ? 9.494 -1.969 1.225 1.00 97.44 81 TYR A CA 1
ATOM 577 C C . TYR A 1 81 ? 8.535 -2.725 2.151 1.00 97.44 81 TYR A C 1
ATOM 579 O O . TYR A 1 81 ? 7.748 -2.087 2.852 1.00 97.44 81 TYR A O 1
ATOM 587 N N . GLY A 1 82 ? 8.637 -4.057 2.214 1.00 97.75 82 GLY A N 1
ATOM 588 C CA . GLY A 1 82 ? 7.710 -4.943 2.925 1.00 97.75 82 GLY A CA 1
ATOM 589 C C . GLY A 1 82 ? 7.510 -4.549 4.384 1.00 97.75 82 GLY A C 1
ATOM 590 O O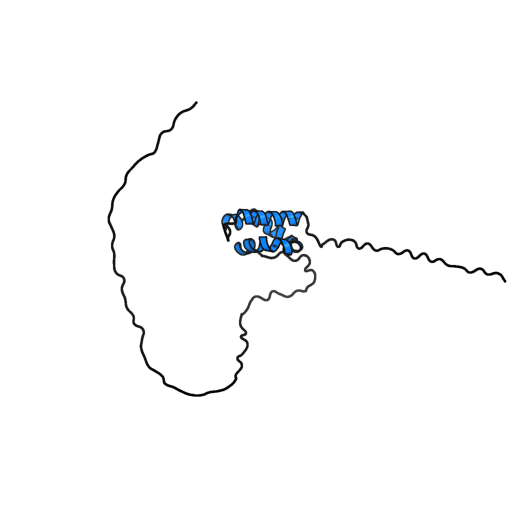 . GLY A 1 82 ? 6.377 -4.363 4.810 1.00 97.75 82 GLY A O 1
ATOM 591 N N . LYS A 1 83 ? 8.587 -4.224 5.111 1.00 98.06 83 LYS A N 1
ATOM 592 C CA . LYS A 1 83 ? 8.510 -3.767 6.515 1.00 98.06 83 LYS A CA 1
ATOM 593 C C . LYS A 1 83 ? 7.613 -2.543 6.758 1.00 98.06 83 LYS A C 1
ATOM 595 O O . LYS A 1 83 ? 7.210 -2.298 7.889 1.00 98.06 83 LYS A O 1
ATOM 600 N N . PHE A 1 84 ? 7.342 -1.747 5.725 1.00 98.06 84 PHE A N 1
ATOM 601 C CA . PHE A 1 84 ? 6.470 -0.574 5.802 1.00 98.06 84 PHE A CA 1
ATOM 602 C C . PHE A 1 84 ? 5.071 -0.822 5.236 1.00 98.06 84 PHE A C 1
ATOM 604 O O . PHE A 1 84 ? 4.155 -0.070 5.557 1.00 98.06 84 PHE A O 1
ATOM 611 N N . LEU A 1 85 ? 4.918 -1.831 4.379 1.00 98.31 85 LEU A N 1
ATOM 612 C CA . LEU A 1 85 ? 3.672 -2.134 3.682 1.00 98.31 85 LEU A CA 1
ATOM 613 C C . LEU A 1 85 ? 2.905 -3.285 4.335 1.00 98.31 85 LEU A C 1
ATOM 615 O O . LEU A 1 85 ? 1.683 -3.241 4.374 1.00 98.31 85 LEU A O 1
ATOM 619 N N . GLU A 1 86 ? 3.583 -4.277 4.906 1.00 98.50 86 GLU A N 1
ATOM 620 C CA . GLU A 1 86 ? 2.942 -5.434 5.538 1.00 98.50 86 GLU A CA 1
ATOM 621 C C . GLU A 1 86 ? 2.012 -5.046 6.701 1.00 98.50 86 GLU A C 1
ATOM 623 O O . GLU A 1 86 ? 0.879 -5.527 6.698 1.00 98.50 86 GLU A O 1
ATOM 628 N N . PRO A 1 87 ? 2.383 -4.152 7.648 1.00 98.44 87 PRO A N 1
ATOM 629 C CA . PRO A 1 87 ? 1.470 -3.760 8.724 1.00 98.44 87 PRO A CA 1
ATOM 630 C C . PRO A 1 87 ? 0.166 -3.081 8.257 1.00 98.44 87 PRO A C 1
ATOM 632 O O . PRO A 1 87 ? -0.900 -3.544 8.668 1.00 98.44 87 PRO A O 1
ATOM 635 N N . PRO A 1 88 ? 0.178 -2.039 7.393 1.00 98.44 88 PRO A N 1
ATOM 636 C CA . PRO A 1 88 ? -1.065 -1.423 6.925 1.00 98.44 88 PRO A CA 1
ATOM 637 C C . PRO A 1 88 ? -1.871 -2.346 5.997 1.00 98.44 88 PRO A C 1
ATOM 639 O O . PRO A 1 88 ? -3.100 -2.326 6.037 1.00 98.44 88 PRO A O 1
ATOM 642 N N . LEU A 1 89 ? -1.209 -3.198 5.201 1.00 98.62 89 LEU A N 1
ATOM 643 C CA . LEU A 1 89 ? -1.888 -4.215 4.388 1.00 98.62 89 LEU A CA 1
ATOM 644 C C . LEU A 1 89 ? -2.618 -5.234 5.270 1.00 98.62 89 LEU A C 1
ATOM 646 O O . LEU A 1 89 ? -3.799 -5.497 5.048 1.00 98.62 89 LEU A O 1
ATOM 650 N N . ALA A 1 90 ? -1.946 -5.758 6.299 1.00 98.50 90 ALA A N 1
ATOM 651 C CA . ALA A 1 90 ? -2.533 -6.701 7.246 1.00 98.50 90 ALA A CA 1
ATOM 652 C C . ALA A 1 90 ? -3.693 -6.072 8.025 1.00 98.50 90 ALA A C 1
ATOM 654 O O . ALA A 1 90 ? -4.729 -6.711 8.200 1.00 98.50 90 ALA A O 1
ATOM 655 N N . PHE A 1 91 ? -3.548 -4.811 8.440 1.00 98.44 91 PHE A N 1
ATOM 656 C CA . PHE A 1 91 ? -4.600 -4.067 9.128 1.00 98.44 91 PHE A CA 1
ATOM 657 C C . PHE A 1 91 ? -5.886 -3.963 8.292 1.00 98.44 91 PHE A C 1
ATOM 659 O O . PHE A 1 91 ? -6.978 -4.150 8.825 1.00 98.44 91 PHE A O 1
ATOM 666 N N . CYS A 1 92 ? -5.768 -3.733 6.981 1.00 98.19 92 CYS A N 1
ATOM 667 C CA . CYS A 1 92 ? -6.916 -3.682 6.072 1.00 98.19 92 CYS A CA 1
ATOM 668 C C . CYS A 1 92 ? -7.375 -5.054 5.543 1.00 98.19 92 CYS A C 1
ATOM 670 O O . CYS A 1 92 ? -8.337 -5.118 4.779 1.00 98.19 92 CYS A O 1
ATOM 672 N N . GLY A 1 93 ? -6.704 -6.152 5.910 1.00 98.19 93 GLY A N 1
ATOM 673 C CA . GLY A 1 93 ? -7.002 -7.489 5.385 1.00 98.19 93 GLY A CA 1
ATOM 674 C C . GLY A 1 93 ? -6.639 -7.682 3.905 1.00 98.19 93 GLY A C 1
ATOM 675 O O . GLY A 1 93 ? -7.239 -8.518 3.230 1.00 98.19 93 GLY A O 1
ATOM 676 N N . PHE A 1 94 ? -5.683 -6.910 3.385 1.00 97.75 94 PHE A N 1
ATOM 677 C CA . PHE A 1 94 ? -5.184 -7.017 2.012 1.00 97.75 94 PHE A CA 1
ATOM 678 C C . PHE A 1 94 ? -4.023 -8.020 1.894 1.00 97.75 94 PHE A C 1
ATOM 680 O O . PHE A 1 94 ? -3.409 -8.374 2.904 1.00 97.75 94 PHE A O 1
ATOM 687 N N . PRO A 1 95 ? -3.678 -8.479 0.672 1.00 97.62 95 PRO A N 1
ATOM 688 C CA . PRO A 1 95 ? -2.507 -9.325 0.473 1.00 97.62 95 PRO A CA 1
ATOM 689 C C . PRO A 1 95 ? -1.234 -8.622 0.955 1.00 97.62 95 PRO A C 1
ATOM 691 O O . PRO A 1 95 ? -0.956 -7.492 0.564 1.00 97.62 95 PRO A O 1
ATOM 694 N N . THR A 1 96 ? -0.444 -9.303 1.782 1.00 97.50 96 THR A N 1
ATOM 695 C CA . THR A 1 96 ? 0.791 -8.770 2.383 1.00 97.50 96 THR A CA 1
ATOM 696 C C . THR A 1 96 ? 2.047 -9.156 1.606 1.00 97.50 96 THR A C 1
ATOM 698 O O . THR A 1 96 ? 3.154 -9.018 2.112 1.00 97.50 96 THR A O 1
ATOM 701 N N . GLN A 1 97 ? 1.898 -9.667 0.383 1.00 95.62 97 GLN A N 1
ATOM 702 C CA . GLN A 1 97 ? 3.011 -10.056 -0.476 1.00 95.62 97 GLN A CA 1
ATOM 703 C C . GLN A 1 97 ? 2.717 -9.691 -1.935 1.00 95.62 97 GLN A C 1
ATOM 705 O O . GLN A 1 97 ? 1.565 -9.785 -2.372 1.00 95.62 97 GLN A O 1
ATOM 710 N N . PRO A 1 98 ? 3.744 -9.297 -2.705 1.00 95.88 98 PRO A N 1
ATOM 711 C CA . PRO A 1 98 ? 3.603 -8.996 -4.116 1.00 95.88 98 PRO A CA 1
ATOM 712 C C . PRO A 1 98 ? 3.390 -10.279 -4.915 1.00 95.88 98 PRO A C 1
ATOM 714 O O . PRO A 1 98 ? 3.796 -11.377 -4.518 1.00 95.88 98 PRO A O 1
ATOM 717 N N . LYS A 1 99 ? 2.783 -10.129 -6.088 1.00 94.12 99 LYS A N 1
ATOM 718 C CA . LYS A 1 99 ? 2.639 -11.220 -7.046 1.00 94.12 99 LYS A CA 1
ATOM 719 C C . LYS A 1 99 ? 4.029 -11.580 -7.574 1.00 94.12 99 LYS A C 1
ATOM 721 O O . LYS A 1 99 ? 4.826 -10.714 -7.933 1.00 94.12 99 LYS A O 1
ATOM 726 N N . GLN A 1 100 ? 4.336 -12.874 -7.611 1.00 86.06 100 GLN A N 1
ATOM 727 C CA . GLN A 1 100 ? 5.591 -13.353 -8.182 1.00 86.06 100 GLN A CA 1
ATOM 728 C C . GLN A 1 100 ? 5.528 -13.196 -9.701 1.00 86.06 100 GLN A C 1
ATOM 730 O O . GLN A 1 100 ? 4.690 -13.802 -10.371 1.00 86.06 100 GLN A O 1
ATOM 735 N N . GLN A 1 101 ? 6.404 -12.364 -10.250 1.00 66.75 101 GLN A N 1
ATOM 736 C CA . GLN A 1 101 ? 6.495 -12.179 -11.689 1.00 66.75 101 GLN A CA 1
ATOM 737 C C . GLN A 1 101 ? 7.302 -13.347 -12.268 1.00 66.75 101 GLN A C 1
ATOM 739 O O . GLN A 1 101 ? 8.463 -13.537 -11.922 1.00 66.75 101 GLN A O 1
ATOM 744 N N . ASN A 1 102 ? 6.654 -14.124 -13.143 1.00 56.12 102 ASN A N 1
ATOM 745 C CA . ASN A 1 102 ? 7.146 -15.344 -13.799 1.00 56.12 102 ASN A CA 1
ATOM 746 C C . ASN A 1 102 ? 7.026 -16.672 -13.013 1.00 56.12 102 ASN A C 1
ATOM 748 O O . ASN A 1 102 ? 7.988 -17.421 -12.881 1.00 56.12 102 ASN A O 1
ATOM 752 N N . ALA A 1 103 ? 5.803 -17.046 -12.621 1.00 51.06 103 ALA A N 1
ATOM 753 C CA . ALA A 1 103 ? 5.432 -18.444 -12.346 1.00 51.06 103 ALA A CA 1
ATOM 754 C C . ALA A 1 103 ? 5.066 -19.228 -13.634 1.00 51.06 103 ALA A C 1
ATOM 756 O O . ALA A 1 103 ? 4.184 -20.088 -13.632 1.00 51.06 103 ALA A O 1
ATOM 757 N N . SER A 1 104 ? 5.711 -18.924 -14.764 1.00 48.94 104 SER A N 1
ATOM 758 C CA . SER A 1 104 ? 5.523 -19.691 -15.997 1.00 48.94 104 SER A CA 1
ATOM 759 C C . SER A 1 104 ? 6.294 -21.009 -15.871 1.00 48.94 104 SER A C 1
ATOM 761 O O . SER A 1 104 ? 7.519 -21.007 -15.913 1.00 48.94 104 SER A O 1
ATOM 763 N N . ALA A 1 105 ? 5.555 -22.116 -15.741 1.00 47.78 105 ALA A N 1
ATOM 764 C CA . ALA A 1 105 ? 6.004 -23.509 -15.600 1.00 47.78 105 ALA A CA 1
ATOM 765 C C . ALA A 1 105 ? 6.326 -24.011 -14.173 1.00 47.78 105 ALA A C 1
ATOM 767 O O . ALA A 1 105 ? 7.390 -24.562 -13.911 1.00 47.78 105 ALA A O 1
ATOM 768 N N . ALA A 1 106 ? 5.331 -23.979 -13.286 1.00 43.41 106 ALA A N 1
ATOM 769 C CA . ALA A 1 106 ? 5.073 -25.131 -12.420 1.00 43.41 106 ALA A CA 1
ATOM 770 C C . ALA A 1 106 ? 3.614 -25.560 -12.634 1.00 43.41 106 ALA A C 1
ATOM 772 O O . ALA A 1 106 ? 2.691 -24.786 -12.399 1.00 43.41 106 ALA A O 1
ATOM 773 N N . SER A 1 107 ? 3.444 -26.756 -13.200 1.00 40.16 107 SER A N 1
ATOM 774 C CA . SER A 1 107 ? 2.184 -27.378 -13.608 1.00 40.16 107 SER A CA 1
ATOM 775 C C . SER A 1 107 ? 1.036 -27.212 -12.617 1.00 40.16 107 SER A C 1
ATOM 777 O O . SER A 1 107 ? 1.234 -27.272 -11.408 1.00 40.16 107 SER A O 1
ATOM 779 N N . SER A 1 108 ? -0.174 -27.140 -13.176 1.00 49.53 108 SER A N 1
ATOM 780 C CA . SER A 1 108 ? -1.458 -27.433 -12.542 1.00 49.53 108 SER A CA 1
ATOM 781 C C . SER A 1 108 ? -1.348 -28.388 -11.345 1.00 49.53 108 SER A C 1
ATOM 783 O O . SER A 1 108 ? -1.333 -29.606 -11.509 1.00 49.53 108 SER A O 1
ATOM 785 N N . ALA A 1 109 ? -1.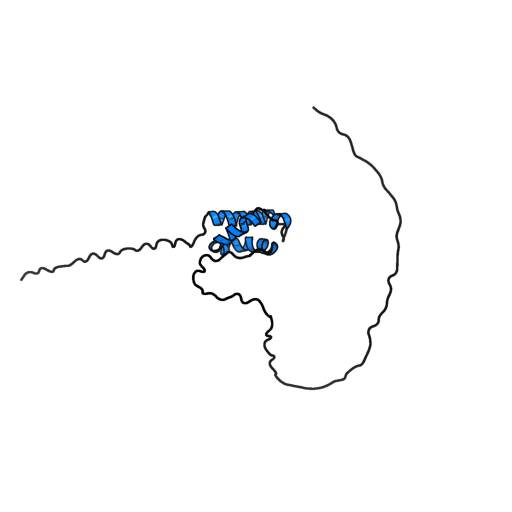340 -27.834 -10.138 1.00 49.62 109 ALA A N 1
ATOM 786 C CA . ALA A 1 109 ? -1.820 -28.514 -8.949 1.00 49.62 109 ALA A CA 1
ATOM 787 C C . ALA A 1 109 ? -3.063 -27.742 -8.497 1.00 49.62 109 ALA A C 1
ATOM 789 O O . ALA A 1 109 ? -3.002 -26.546 -8.218 1.00 49.62 109 ALA A O 1
ATOM 790 N N . ALA A 1 110 ? -4.207 -28.421 -8.549 1.00 45.38 110 ALA A N 1
ATOM 791 C CA . ALA A 1 110 ? -5.518 -27.917 -8.156 1.00 45.38 110 ALA A CA 1
ATOM 792 C C . ALA A 1 110 ? -5.510 -27.308 -6.735 1.00 45.38 110 ALA A C 1
ATOM 794 O O . ALA A 1 110 ? -4.660 -27.680 -5.921 1.00 45.38 110 ALA A O 1
ATOM 795 N N . PRO A 1 111 ? -6.465 -26.422 -6.390 1.00 49.69 111 PRO A N 1
ATOM 796 C CA . PRO A 1 111 ? -6.551 -25.883 -5.041 1.00 49.69 111 PRO A CA 1
ATOM 797 C C . PRO A 1 111 ? -6.985 -26.997 -4.083 1.00 49.69 111 PRO A C 1
ATOM 799 O O . PRO A 1 111 ? -8.137 -27.431 -4.095 1.00 49.69 111 PRO A O 1
ATOM 802 N N . ALA A 1 112 ? -6.070 -27.467 -3.238 1.00 44.75 112 ALA A N 1
ATOM 803 C CA . ALA A 1 112 ? -6.454 -28.218 -2.054 1.00 44.75 112 ALA A CA 1
ATOM 804 C C . ALA A 1 112 ? -7.006 -27.217 -1.030 1.00 44.75 112 ALA A C 1
ATOM 806 O O . ALA A 1 112 ? -6.257 -26.550 -0.317 1.00 44.75 112 ALA A O 1
ATOM 807 N N . SER A 1 113 ? -8.333 -27.082 -1.008 1.00 41.34 113 SER A N 1
ATOM 808 C CA . SER A 1 113 ? -9.051 -26.474 0.107 1.00 41.34 113 SER A CA 1
ATOM 809 C C . SER A 1 113 ? -8.659 -27.138 1.427 1.00 41.34 113 SER A C 1
ATOM 811 O O . SER A 1 113 ? -8.481 -28.350 1.520 1.00 41.34 113 SER A O 1
ATOM 813 N N . SER A 1 114 ? -8.552 -26.283 2.434 1.00 51.12 114 SER A N 1
ATOM 814 C CA . SER A 1 114 ? -8.264 -26.521 3.841 1.00 51.12 114 SER A CA 1
ATOM 815 C C . SER A 1 114 ? -8.898 -27.784 4.435 1.00 51.12 114 SER A C 1
ATOM 817 O O . SER A 1 114 ? -10.108 -27.970 4.331 1.00 51.12 114 SER A O 1
ATOM 819 N N . ALA A 1 115 ? -8.115 -28.560 5.190 1.00 39.81 115 ALA A N 1
ATOM 820 C CA . ALA A 1 115 ? -8.624 -29.323 6.328 1.00 39.81 115 ALA A CA 1
ATOM 821 C C . ALA A 1 115 ? -7.511 -29.682 7.328 1.00 39.81 115 ALA A C 1
ATOM 823 O O . ALA A 1 115 ? -6.526 -30.318 6.974 1.00 39.81 115 ALA A O 1
ATOM 824 N N . ALA A 1 116 ? -7.787 -29.316 8.582 1.00 39.19 116 ALA A N 1
ATOM 825 C CA . ALA A 1 116 ? -7.333 -29.914 9.835 1.00 39.19 116 ALA A CA 1
ATOM 826 C C . ALA A 1 116 ? -5.876 -29.705 10.297 1.00 39.19 116 ALA A C 1
ATOM 828 O O . ALA A 1 116 ? -4.909 -30.256 9.780 1.00 39.19 116 ALA A O 1
ATOM 829 N N . ALA A 1 117 ? -5.791 -28.957 11.399 1.00 47.19 117 ALA A N 1
ATOM 830 C CA . ALA A 1 117 ? -4.811 -29.140 12.455 1.00 47.19 117 ALA A CA 1
ATOM 831 C C . ALA A 1 117 ? -4.769 -30.596 12.970 1.00 47.19 117 ALA A C 1
ATOM 833 O O . ALA A 1 117 ? -5.673 -31.387 12.712 1.00 47.19 117 ALA A O 1
ATOM 834 N N . GLU A 1 118 ? -3.762 -30.848 13.807 1.00 43.34 118 GLU A N 1
ATOM 835 C CA . GLU A 1 118 ? -3.503 -32.041 14.622 1.00 43.34 118 GLU A CA 1
ATOM 836 C C . GLU A 1 118 ? -2.746 -33.204 13.966 1.00 43.34 118 GLU A C 1
ATOM 838 O O . GLU A 1 118 ? -3.291 -34.107 13.335 1.00 43.34 118 GLU A O 1
ATOM 843 N N . SER A 1 119 ? -1.456 -33.265 14.293 1.00 40.56 119 SER A N 1
ATOM 844 C CA . SER A 1 119 ? -0.871 -34.515 14.772 1.00 40.56 119 SER A CA 1
ATOM 845 C C . SER A 1 119 ? 0.152 -34.203 15.853 1.00 40.56 119 SER A C 1
ATOM 847 O O . SER A 1 119 ? 1.338 -33.995 15.596 1.00 40.56 119 SER A O 1
ATOM 849 N N . SER A 1 120 ? -0.366 -34.174 17.080 1.00 42.25 120 SER A N 1
ATOM 850 C CA . SER A 1 120 ? 0.350 -34.520 18.299 1.00 42.25 120 SER A CA 1
ATOM 851 C C . SER A 1 120 ? 1.326 -35.679 18.058 1.00 42.25 120 SER A C 1
ATOM 853 O O . SER A 1 120 ? 0.931 -36.778 17.664 1.00 42.25 120 SER A O 1
ATOM 855 N N . ALA A 1 121 ? 2.611 -35.442 18.322 1.00 43.78 121 ALA A N 1
ATOM 856 C CA . ALA A 1 121 ? 3.594 -36.509 18.437 1.00 43.78 121 ALA A CA 1
ATOM 857 C C . ALA A 1 121 ? 3.281 -37.345 19.689 1.00 43.78 121 ALA A C 1
ATOM 859 O O . ALA A 1 121 ? 3.086 -36.814 20.783 1.00 43.78 121 ALA A O 1
ATOM 860 N N . ALA A 1 122 ? 3.198 -38.658 19.486 1.00 41.59 122 ALA A N 1
ATOM 861 C CA . ALA A 1 122 ? 2.828 -39.664 20.471 1.00 41.59 122 ALA A CA 1
ATOM 862 C C . ALA A 1 122 ? 3.693 -39.640 21.755 1.00 41.59 122 ALA A C 1
ATOM 864 O O . ALA A 1 122 ? 4.879 -39.299 21.702 1.00 41.59 122 ALA A O 1
ATOM 865 N N . PRO A 1 123 ? 3.132 -40.067 22.903 1.00 43.53 123 PRO A N 1
ATOM 866 C CA . PRO A 1 123 ? 3.834 -40.097 24.179 1.00 43.53 123 PRO A CA 1
ATOM 867 C C . PRO A 1 123 ? 4.841 -41.253 24.235 1.00 43.53 123 PRO A C 1
ATOM 869 O O . PRO A 1 123 ? 4.526 -42.396 23.895 1.00 43.53 123 PRO A O 1
ATOM 872 N N . GLN A 1 124 ? 6.050 -40.980 24.734 1.00 43.06 124 GLN A N 1
ATOM 873 C CA . GLN A 1 124 ? 6.957 -42.040 25.165 1.00 43.06 124 GLN A CA 1
ATOM 874 C C . GLN A 1 124 ? 6.446 -42.644 26.474 1.00 43.06 124 GLN A C 1
ATOM 876 O O . GLN A 1 124 ? 6.526 -42.043 27.542 1.00 43.06 124 GLN A O 1
ATOM 881 N N . SER A 1 125 ? 5.935 -43.868 26.372 1.00 41.09 125 SER A N 1
ATOM 882 C CA . SER A 1 125 ? 5.748 -44.768 27.503 1.00 41.09 125 SER A CA 1
ATOM 883 C C . SER A 1 125 ? 7.112 -45.128 28.097 1.00 41.09 125 SER A C 1
ATOM 885 O O . SER A 1 125 ? 7.968 -45.695 27.419 1.00 41.09 125 SER A O 1
ATOM 887 N N . SER A 1 126 ? 7.324 -44.821 29.372 1.00 45.47 126 SER A N 1
ATOM 888 C CA . SER A 1 126 ? 8.362 -45.426 30.209 1.00 45.47 126 SER A CA 1
ATOM 889 C C . SER A 1 126 ? 7.807 -45.564 31.619 1.00 45.47 126 SER A C 1
ATOM 891 O O . SER A 1 126 ? 7.307 -44.610 32.205 1.00 45.47 126 SER A O 1
ATOM 893 N N . ALA A 1 127 ? 7.829 -46.802 32.091 1.00 41.19 127 ALA A N 1
ATOM 894 C CA . ALA A 1 127 ? 7.231 -47.298 33.314 1.00 41.19 127 ALA A CA 1
ATOM 895 C C . ALA A 1 127 ? 7.741 -46.616 34.594 1.00 41.19 127 ALA A C 1
ATOM 897 O O . ALA A 1 127 ? 8.930 -46.346 34.720 1.00 41.19 127 ALA A O 1
ATOM 898 N N . ALA A 1 128 ? 6.857 -46.468 35.580 1.00 41.22 128 ALA A N 1
ATOM 899 C CA . ALA A 1 128 ? 6.879 -47.263 36.812 1.00 41.22 128 ALA A CA 1
ATOM 900 C C . ALA A 1 128 ? 5.754 -46.775 37.735 1.00 41.22 128 ALA A C 1
ATOM 902 O O . ALA A 1 128 ? 5.692 -45.607 38.111 1.00 41.22 128 ALA A O 1
ATOM 903 N N . ALA A 1 129 ? 4.849 -47.693 38.065 1.00 43.22 129 ALA A N 1
ATOM 904 C CA . ALA A 1 129 ? 3.935 -47.551 39.183 1.00 43.22 129 ALA A CA 1
ATOM 905 C C . ALA A 1 129 ? 4.739 -47.546 40.485 1.00 43.22 129 ALA A C 1
ATOM 907 O O . ALA A 1 129 ? 5.660 -48.340 40.594 1.00 43.22 129 ALA A O 1
ATOM 908 N N . GLU A 1 130 ? 4.356 -46.710 41.448 1.00 42.19 130 GLU A N 1
ATOM 909 C CA . GLU A 1 130 ? 4.391 -47.040 42.874 1.00 42.19 130 GLU A CA 1
ATOM 910 C C . GLU A 1 130 ? 3.479 -46.059 43.647 1.00 42.19 130 GLU A C 1
ATOM 912 O O . GLU A 1 130 ? 3.738 -44.864 43.744 1.00 42.19 130 GLU A O 1
ATOM 917 N N . THR A 1 131 ? 2.405 -46.635 44.194 1.00 41.06 131 THR A N 1
ATOM 918 C CA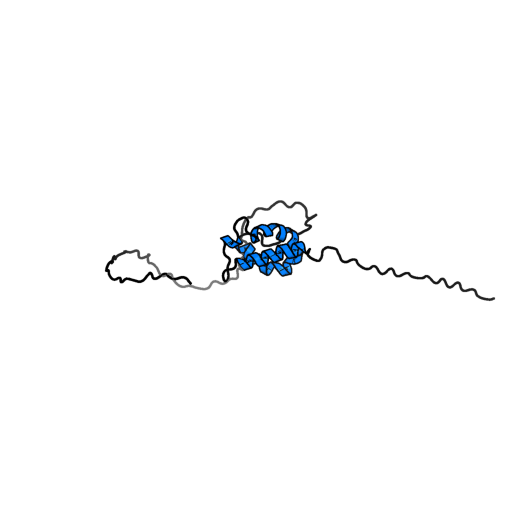 . THR A 1 131 ? 1.914 -46.436 45.569 1.00 41.06 131 THR A CA 1
ATOM 919 C C . THR A 1 131 ? 1.187 -45.134 45.980 1.00 41.06 131 THR A C 1
ATOM 921 O O . THR A 1 131 ? 1.768 -44.141 46.391 1.00 41.06 131 THR A O 1
ATOM 924 N N . SER A 1 132 ? -0.151 -45.266 45.991 1.00 42.25 132 SER A N 1
ATOM 925 C CA . SER A 1 132 ? -1.067 -45.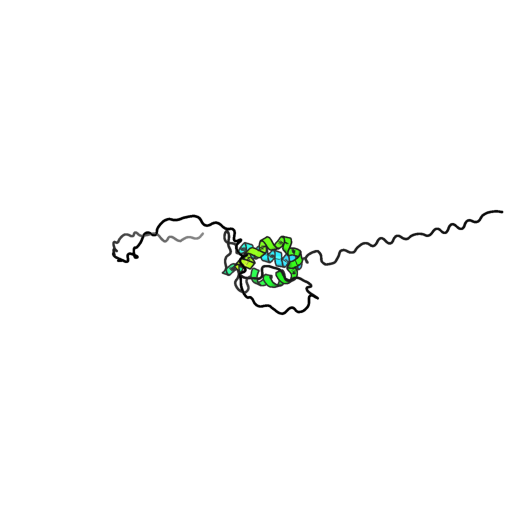149 47.151 1.00 42.25 132 SER A CA 1
ATOM 926 C C . SER A 1 132 ? -1.131 -43.848 47.977 1.00 42.25 132 SER A C 1
ATOM 928 O O . SER A 1 132 ? -0.224 -43.563 48.750 1.00 42.25 132 SER A O 1
ATOM 930 N N . ALA A 1 133 ? -2.293 -43.170 47.955 1.00 41.75 133 ALA A N 1
ATOM 931 C CA . ALA A 1 133 ? -3.164 -43.012 49.140 1.00 41.75 133 ALA A CA 1
ATOM 932 C C . ALA A 1 133 ? -4.448 -42.182 48.863 1.00 41.75 133 ALA A C 1
ATOM 934 O O . ALA A 1 133 ? -4.383 -40.993 48.583 1.00 41.75 133 ALA A O 1
ATOM 935 N N . ALA A 1 134 ? -5.592 -42.857 49.045 1.00 45.91 134 ALA A N 1
ATOM 936 C CA . ALA A 1 134 ? -6.915 -42.421 49.536 1.00 45.91 134 ALA A CA 1
ATOM 937 C C . ALA A 1 134 ? -7.740 -41.283 48.857 1.00 45.91 134 ALA A C 1
ATOM 939 O O . ALA A 1 134 ? -7.267 -40.161 48.700 1.00 45.91 134 ALA A O 1
ATOM 940 N N . PRO A 1 135 ? -9.049 -41.518 48.590 1.00 46.69 135 PRO A N 1
ATOM 941 C CA . PRO A 1 135 ? -10.000 -40.497 48.149 1.00 46.69 135 PRO A CA 1
ATOM 942 C C . PRO A 1 135 ? -10.704 -39.820 49.340 1.00 46.69 135 PRO A C 1
ATOM 944 O O . PRO A 1 135 ? -11.243 -40.494 50.219 1.00 46.69 135 PRO A O 1
ATOM 947 N N . GLN A 1 136 ? -10.788 -38.487 49.341 1.00 46.66 136 GLN A N 1
ATOM 948 C CA . GLN A 1 136 ? -11.707 -37.747 50.215 1.00 46.66 136 GLN A CA 1
ATOM 949 C C . GLN A 1 136 ? -12.813 -37.070 49.395 1.00 46.66 136 GLN A C 1
ATOM 951 O O . GLN A 1 136 ? -12.624 -36.057 48.737 1.00 46.66 136 GLN A O 1
ATOM 956 N N . SER A 1 137 ? -13.958 -37.750 49.435 1.00 42.88 137 SER A N 1
ATOM 957 C CA . SER A 1 137 ? -15.354 -37.296 49.441 1.00 42.88 137 SER A CA 1
ATOM 958 C C . SER A 1 137 ? -15.690 -35.795 49.326 1.00 42.88 137 SER A C 1
ATOM 960 O O . SER A 1 137 ? -15.204 -34.980 50.099 1.00 42.88 137 SER A O 1
ATOM 962 N N . SER A 1 138 ? -16.708 -35.545 48.488 1.00 42.62 138 SER A N 1
ATOM 963 C CA . SER A 1 138 ? -17.869 -34.646 48.675 1.00 42.62 138 SER A CA 1
ATOM 964 C C . SER A 1 138 ? -17.665 -33.161 49.006 1.00 42.62 138 SER A C 1
ATOM 966 O O . SER A 1 138 ? -17.305 -32.818 50.123 1.00 42.62 138 SER A O 1
ATOM 968 N N . ALA A 1 139 ? -18.163 -32.274 48.133 1.00 44.12 139 ALA A N 1
ATOM 969 C CA . ALA A 1 139 ? -19.460 -31.596 48.328 1.00 44.12 139 ALA A CA 1
ATOM 970 C C . ALA A 1 139 ? -19.782 -30.604 47.184 1.00 44.12 139 ALA A C 1
ATOM 972 O O . ALA A 1 139 ? -18.900 -30.054 46.537 1.00 44.12 139 ALA A O 1
ATOM 973 N N . ALA A 1 140 ? -21.084 -30.440 46.950 1.00 48.19 140 ALA A N 1
ATOM 974 C CA . ALA A 1 140 ? -21.788 -29.729 45.880 1.00 48.19 140 ALA A CA 1
ATOM 975 C C . ALA A 1 140 ? -21.540 -28.198 45.782 1.00 48.19 140 ALA A C 1
ATOM 977 O O . ALA A 1 140 ? -21.083 -27.586 46.747 1.00 48.19 140 ALA A O 1
ATOM 978 N N . PRO A 1 141 ? -21.911 -27.553 44.650 1.00 46.06 141 PRO A N 1
ATOM 979 C CA . PRO A 1 141 ? -21.811 -26.104 44.480 1.00 46.06 141 PRO A CA 1
ATOM 980 C C . PRO A 1 141 ? -22.883 -25.372 45.300 1.00 46.06 141 PRO A C 1
ATOM 982 O O . PRO A 1 141 ? -24.072 -25.685 45.209 1.00 46.06 141 PRO A O 1
ATOM 985 N N . GLN A 1 142 ? -22.481 -24.360 46.074 1.00 47.69 142 GLN A N 1
ATOM 986 C CA . GLN A 1 142 ? -23.436 -23.415 46.644 1.00 47.69 142 GLN A CA 1
ATOM 987 C C . GLN A 1 142 ? -23.874 -22.404 45.583 1.00 47.69 142 GLN A C 1
ATOM 989 O O . GLN A 1 142 ? -23.091 -21.613 45.067 1.00 47.69 142 GLN A O 1
ATOM 994 N N . SER A 1 143 ? -25.167 -22.477 45.289 1.00 44.28 143 SER A N 1
ATOM 995 C CA . SER A 1 143 ? -25.988 -21.429 44.694 1.00 44.28 143 SER A CA 1
ATOM 996 C C . SER A 1 143 ? -26.200 -20.260 45.670 1.00 44.28 143 SER A C 1
ATOM 998 O O . SER A 1 143 ? -25.927 -20.396 46.864 1.00 44.28 143 SER A O 1
ATOM 1000 N N . SER A 1 144 ? -26.843 -19.205 45.153 1.00 43.12 144 SER A N 1
ATOM 1001 C CA . SER A 1 144 ? -27.489 -18.050 45.807 1.00 43.12 144 SER A CA 1
ATOM 1002 C C . SER A 1 144 ? -26.615 -16.808 46.038 1.00 43.12 144 SER A C 1
ATOM 1004 O O . SER A 1 144 ? -25.461 -16.920 46.418 1.00 43.12 144 SER A O 1
ATOM 1006 N N . ALA A 1 145 ? -27.089 -15.572 45.874 1.00 41.12 145 ALA A N 1
ATOM 1007 C CA . ALA A 1 145 ? -28.295 -14.992 45.277 1.00 41.12 145 ALA A CA 1
ATOM 1008 C C . ALA A 1 145 ? -28.171 -13.455 45.398 1.00 41.12 145 ALA A C 1
ATOM 1010 O O . ALA A 1 145 ? -27.382 -12.958 46.196 1.00 41.12 145 ALA A O 1
ATOM 1011 N N . ALA A 1 146 ? -29.065 -12.764 44.688 1.00 43.28 146 ALA A N 1
ATOM 1012 C CA . ALA A 1 146 ? -29.628 -11.448 45.001 1.00 43.28 146 ALA A CA 1
ATOM 1013 C C . ALA A 1 146 ? -28.815 -10.190 44.640 1.00 43.28 146 ALA A C 1
ATOM 1015 O O . ALA A 1 146 ? -27.880 -9.768 45.314 1.00 43.28 146 ALA A O 1
ATOM 1016 N N . ALA A 1 147 ? -29.311 -9.550 43.578 1.00 46.75 147 ALA A N 1
ATOM 1017 C CA . ALA A 1 147 ? -29.349 -8.106 43.422 1.00 46.75 147 ALA A CA 1
ATOM 1018 C C . ALA A 1 147 ? -30.124 -7.451 44.575 1.00 46.75 147 ALA A C 1
ATOM 1020 O O . ALA A 1 147 ? -31.129 -8.007 44.986 1.00 46.75 147 ALA A O 1
ATOM 1021 N N . GLU A 1 148 ? -29.658 -6.288 45.026 1.00 44.59 148 GLU A N 1
ATOM 1022 C CA . GLU A 1 148 ? -30.372 -5.146 45.631 1.00 44.59 148 GLU A CA 1
ATOM 1023 C C . GLU A 1 148 ? -29.257 -4.078 45.798 1.00 44.59 148 GLU A C 1
ATOM 1025 O O . GLU A 1 148 ? -28.197 -4.374 46.340 1.00 44.59 148 GLU A O 1
ATOM 1030 N N . THR A 1 149 ? -29.323 -2.834 45.326 1.00 47.59 149 THR A N 1
ATOM 1031 C CA . THR A 1 149 ? -30.174 -1.779 45.884 1.00 47.59 149 THR A CA 1
ATOM 1032 C C . THR A 1 149 ? -30.028 -0.508 45.035 1.00 47.59 149 THR A C 1
ATOM 1034 O O . THR A 1 149 ? -28.931 -0.113 44.640 1.00 47.59 149 THR A O 1
ATOM 1037 N N . SER A 1 150 ? -31.168 0.133 44.804 1.00 49.12 150 SER A N 1
ATOM 1038 C CA . SER A 1 150 ? -31.387 1.446 44.196 1.00 49.12 150 SER A CA 1
ATOM 1039 C C . SER A 1 150 ? -30.937 2.610 45.096 1.00 49.12 150 SER A C 1
ATOM 1041 O O . SER A 1 150 ? -31.247 2.593 46.283 1.00 49.12 150 SER A O 1
ATOM 1043 N N . ALA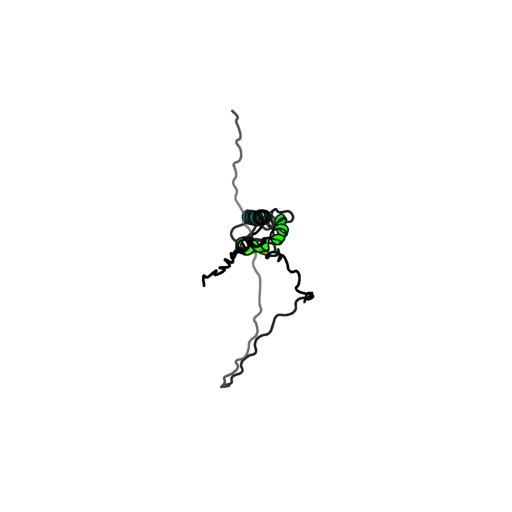 A 1 151 ? -30.305 3.652 44.536 1.00 46.12 151 ALA A N 1
ATOM 1044 C CA . ALA A 1 151 ? -30.374 5.024 45.066 1.00 46.12 151 ALA A CA 1
ATOM 1045 C C . ALA A 1 151 ? -29.870 6.075 44.047 1.00 46.12 151 ALA A C 1
ATOM 1047 O O . ALA A 1 151 ? -28.674 6.297 43.882 1.00 46.12 151 ALA A O 1
ATOM 1048 N N . ALA A 1 152 ? -30.806 6.777 43.415 1.00 46.38 152 ALA A N 1
ATOM 1049 C CA . ALA A 1 152 ? -30.701 8.205 43.085 1.00 46.38 152 ALA A CA 1
ATOM 1050 C C . ALA A 1 152 ? -31.827 8.916 43.878 1.00 46.38 152 ALA A C 1
ATOM 1052 O O . ALA A 1 152 ? -32.673 8.194 44.418 1.00 46.38 152 ALA A O 1
ATOM 1053 N N . PRO A 1 153 ? -31.972 10.260 43.928 1.00 56.41 153 PRO A N 1
ATOM 1054 C CA . PRO A 1 153 ? -31.16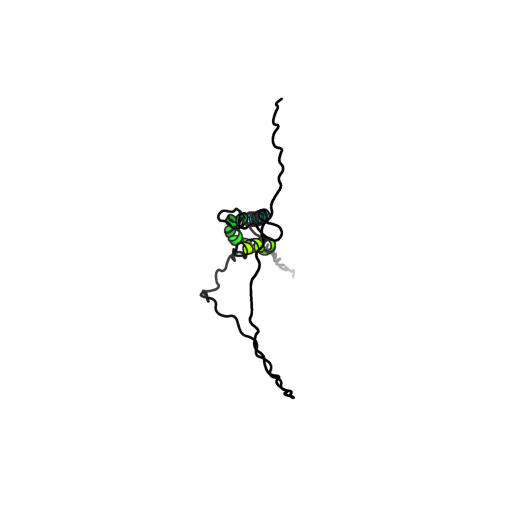2 11.366 43.375 1.00 56.41 153 PRO A CA 1
ATOM 1055 C C . PRO A 1 153 ? -30.907 12.518 44.394 1.00 56.41 153 PRO A C 1
ATOM 1057 O O . PRO A 1 153 ? -31.609 12.581 45.388 1.00 56.41 153 PRO A O 1
ATOM 1060 N N . GLN A 1 154 ? -30.005 13.480 44.120 1.00 46.47 154 GLN A N 1
ATOM 1061 C CA . GLN A 1 154 ? -30.078 14.927 44.497 1.00 46.47 154 GLN A CA 1
ATOM 1062 C C . GLN A 1 154 ? -28.962 15.669 43.716 1.00 46.47 154 GLN A C 1
ATOM 1064 O O . GLN A 1 154 ? -27.808 15.278 43.810 1.00 46.47 154 GLN A O 1
ATOM 1069 N N . SER A 1 155 ? -29.225 16.523 42.719 1.00 45.94 155 SER A N 1
ATOM 1070 C CA . SER A 1 155 ? -29.768 17.898 42.687 1.00 45.94 155 SER A CA 1
ATOM 1071 C C . SER A 1 155 ? -28.761 19.027 42.982 1.00 45.94 155 SER A C 1
ATOM 1073 O O . SER A 1 155 ? -28.174 19.085 44.055 1.00 45.94 155 SER A O 1
ATOM 1075 N N . SER A 1 156 ? -28.745 19.987 42.041 1.00 45.62 156 SER A N 1
ATOM 1076 C CA . SER A 1 156 ? -28.451 21.429 42.178 1.00 45.62 156 SER A CA 1
ATOM 1077 C C . SER A 1 156 ? -26.993 21.916 42.144 1.00 45.62 156 SER A C 1
ATOM 1079 O O . SER A 1 156 ? -26.280 21.825 43.132 1.00 45.62 156 SER A O 1
ATOM 1081 N N . ALA A 1 157 ? -26.605 22.596 41.053 1.00 46.19 157 ALA A N 1
ATOM 1082 C CA . ALA A 1 157 ? -26.522 24.071 40.988 1.00 46.19 157 ALA A CA 1
ATOM 1083 C C . ALA A 1 157 ? -25.753 24.557 39.733 1.00 46.19 157 ALA A C 1
ATOM 1085 O O . ALA A 1 157 ? -24.610 24.174 39.505 1.00 46.19 157 ALA A O 1
ATOM 1086 N N . ALA A 1 158 ? -26.382 25.436 38.942 1.00 49.34 158 ALA A N 1
ATOM 1087 C CA . ALA A 1 158 ? -25.722 26.328 37.976 1.00 49.34 158 ALA A CA 1
ATOM 1088 C C . ALA A 1 158 ? -25.059 27.519 38.712 1.00 49.34 158 ALA A C 1
ATOM 1090 O O . ALA A 1 158 ? -25.424 27.776 39.863 1.00 49.34 158 ALA A O 1
ATOM 1091 N N . PRO A 1 159 ? -24.115 28.257 38.091 1.00 49.72 159 PRO A N 1
ATOM 1092 C CA . PRO A 1 159 ? -24.478 29.472 37.327 1.00 49.72 159 PRO A CA 1
ATOM 1093 C C . PRO A 1 159 ? -23.674 29.638 36.010 1.00 49.72 159 PRO A C 1
ATOM 1095 O O . PRO A 1 159 ? -22.537 29.201 35.900 1.00 49.72 159 PRO A O 1
ATOM 1098 N N . GLN A 1 160 ? -24.318 30.034 34.905 1.00 47.62 160 GLN A N 1
ATOM 1099 C CA . GLN A 1 160 ? -24.398 31.385 34.299 1.00 47.62 160 GLN A CA 1
ATOM 1100 C C . GLN A 1 160 ? -23.098 32.050 33.787 1.00 47.62 160 GLN A C 1
ATOM 1102 O O . GLN A 1 160 ? -22.179 32.326 34.544 1.00 47.62 160 GLN A O 1
ATOM 1107 N N . SER A 1 161 ? -23.204 32.480 32.517 1.00 46.59 161 SER A N 1
ATOM 1108 C CA . SER A 1 161 ? -22.549 33.613 31.833 1.00 46.59 161 SER A CA 1
ATOM 1109 C C . SER A 1 161 ? -21.033 33.553 31.621 1.00 46.59 161 SER A C 1
ATOM 1111 O O . SER A 1 161 ? -20.239 33.615 32.545 1.00 46.59 161 SER A O 1
ATOM 1113 N N . SER A 1 162 ? -20.548 33.625 30.383 1.00 47.88 162 SER A N 1
ATOM 1114 C CA . SER A 1 162 ? -20.749 34.818 29.553 1.00 47.88 162 SER A CA 1
ATOM 1115 C C . SER A 1 162 ? -20.414 34.546 28.082 1.00 47.88 162 SER A C 1
ATOM 1117 O O . SER A 1 162 ? -19.359 34.014 27.751 1.00 47.88 162 SER A O 1
ATOM 1119 N N . ALA A 1 163 ? -21.319 34.966 27.200 1.00 49.09 163 ALA A N 1
ATOM 1120 C CA . ALA A 1 163 ? -21.055 35.187 25.789 1.00 49.09 163 ALA A CA 1
ATOM 1121 C C . ALA A 1 163 ? -21.378 36.650 25.457 1.00 49.09 163 ALA A C 1
ATOM 1123 O O . ALA A 1 163 ? -22.301 37.223 26.035 1.00 49.09 163 ALA A O 1
ATOM 1124 N N . ALA A 1 164 ? -20.644 37.163 24.467 1.00 48.03 164 ALA A N 1
ATOM 1125 C CA . ALA A 1 164 ? -20.807 38.415 23.726 1.00 48.03 164 ALA A CA 1
ATOM 1126 C C . ALA A 1 164 ? -20.077 39.668 24.250 1.00 48.03 164 ALA A C 1
ATOM 1128 O O . ALA A 1 164 ? -20.519 40.340 25.174 1.00 48.03 164 ALA A O 1
ATOM 1129 N N . ALA A 1 165 ? -19.050 40.072 23.497 1.00 45.75 165 ALA A N 1
ATOM 1130 C CA . ALA A 1 165 ? -19.074 41.368 22.822 1.00 45.75 165 ALA A CA 1
ATOM 1131 C C . ALA A 1 165 ? -18.231 41.300 21.537 1.00 45.75 165 ALA A C 1
ATOM 1133 O O . ALA A 1 165 ? -17.022 41.090 21.570 1.00 45.75 165 ALA A O 1
ATOM 1134 N N . ALA A 1 166 ? -18.914 41.445 20.405 1.00 46.81 166 ALA A N 1
ATOM 1135 C CA . ALA A 1 166 ? -18.336 41.766 19.110 1.00 46.81 166 ALA A CA 1
ATOM 1136 C C . ALA A 1 166 ? -18.151 43.290 18.968 1.00 46.81 166 ALA A C 1
ATOM 1138 O O . ALA A 1 166 ? -18.762 44.059 19.712 1.00 46.81 166 ALA A O 1
ATOM 1139 N N . SER A 1 167 ? -17.460 43.680 17.889 1.00 47.00 167 SER A N 1
ATOM 1140 C CA . SER A 1 167 ? -17.267 45.037 17.325 1.00 47.00 167 SER A CA 1
ATOM 1141 C C . SER A 1 167 ? -15.957 45.706 17.782 1.00 47.00 167 SER A C 1
ATOM 1143 O O . SER A 1 167 ? -15.589 45.624 18.943 1.00 47.00 167 SER A O 1
ATOM 1145 N N . SER A 1 168 ? -15.154 46.345 16.930 1.00 51.81 168 SER A N 1
ATOM 1146 C CA . SER A 1 168 ? -15.483 47.073 15.705 1.00 51.81 168 SER A CA 1
ATOM 1147 C C . SER A 1 168 ? -14.301 47.131 14.738 1.00 51.81 168 SER A C 1
ATOM 1149 O O . SER A 1 168 ? -13.141 47.064 15.131 1.00 51.81 168 SER A O 1
ATOM 1151 N N . ALA A 1 169 ? -14.653 47.341 13.473 1.00 46.34 169 ALA A N 1
ATOM 1152 C CA . ALA A 1 169 ? -13.819 47.874 12.410 1.00 46.34 169 ALA A CA 1
ATOM 1153 C C . ALA A 1 169 ? -12.898 49.026 12.852 1.00 46.34 169 ALA A C 1
ATOM 1155 O O . ALA A 1 169 ? -13.367 49.953 13.516 1.00 46.34 169 ALA A O 1
ATOM 1156 N N . ARG A 1 170 ? -11.647 49.024 12.375 1.00 45.34 170 ARG A N 1
ATOM 1157 C CA . ARG A 1 170 ? -11.135 49.975 11.373 1.00 45.34 170 ARG A CA 1
ATOM 1158 C C . ARG A 1 170 ? -9.757 49.550 10.872 1.00 45.34 170 ARG A C 1
ATOM 1160 O O . ARG A 1 170 ? -8.992 49.005 11.693 1.00 45.34 170 ARG A O 1
#

pLDDT: mean 70.02, std 24.19, range [39.19, 98.62]